Protein AF-A0A2E7VVN7-F1 (afdb_monomer_lite)

Radius of gyration: 25.95 Å; chains: 1; bounding box: 64×33×68 Å

pLDDT: mean 81.05, std 15.2, range [41.81, 95.06]

Foldseek 3Di:
DPCVVVVVVVVVVVCCVPVVPDDPDDDPQKDQDALVNVCVVVVHDSVVSCVVCVPVNVCSVVSNDIDGDDDDDDPPDPDDPPPDDPVPDPLPCPCCVPPPVNPDWDADDDPDDDPPPDPPDPPRID

Structure (mmCIF, N/CA/C/O backbone):
data_AF-A0A2E7VVN7-F1
#
_entry.id   AF-A0A2E7VVN7-F1
#
loop_
_atom_site.group_PDB
_atom_site.id
_atom_site.type_symbol
_atom_site.label_atom_id
_atom_site.label_alt_id
_atom_site.label_comp_id
_atom_site.label_asym_id
_atom_site.label_entity_id
_atom_site.label_seq_id
_atom_site.pdbx_PDB_ins_code
_atom_site.Cartn_x
_atom_site.Cartn_y
_atom_site.Cartn_z
_atom_site.occupancy
_atom_site.B_iso_or_equiv
_atom_site.auth_seq_id
_atom_site.auth_comp_id
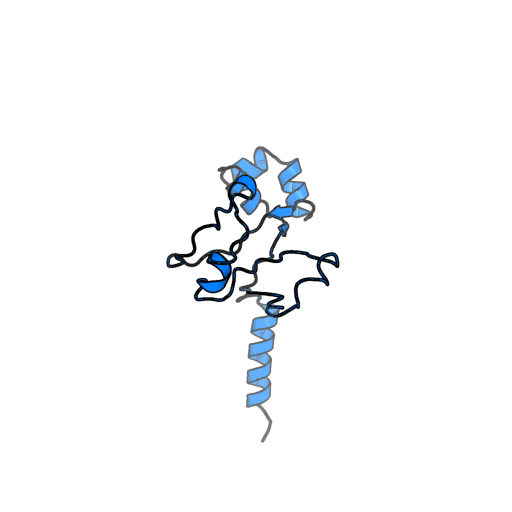_atom_site.auth_asym_id
_atom_site.auth_atom_id
_atom_site.pdbx_PDB_model_num
ATOM 1 N N . MET A 1 1 ? 42.689 -7.925 15.765 1.00 58.09 1 MET A N 1
ATOM 2 C CA . MET A 1 1 ? 41.615 -7.184 15.059 1.00 58.09 1 MET A CA 1
ATOM 3 C C . MET A 1 1 ? 40.285 -7.903 15.293 1.00 58.09 1 MET A C 1
ATOM 5 O O . MET A 1 1 ? 39.910 -8.759 14.510 1.00 58.09 1 MET A O 1
ATOM 9 N N . TYR A 1 2 ? 39.594 -7.621 16.403 1.00 72.38 2 TYR A N 1
ATOM 10 C CA . TYR A 1 2 ? 38.488 -8.450 16.927 1.00 72.38 2 TYR A CA 1
ATOM 11 C C . TYR A 1 2 ? 37.119 -8.276 16.236 1.00 72.38 2 TYR A C 1
ATOM 13 O O . TYR A 1 2 ? 36.087 -8.485 16.861 1.00 72.38 2 TYR A O 1
ATOM 21 N N . GLY A 1 3 ? 37.069 -7.846 14.970 1.00 84.25 3 GLY A N 1
ATOM 22 C CA . GLY A 1 3 ? 35.814 -7.816 14.199 1.00 84.25 3 GLY A CA 1
ATOM 23 C C . GLY A 1 3 ? 34.658 -6.997 14.806 1.00 84.25 3 GLY A C 1
ATOM 24 O O . GLY A 1 3 ? 33.520 -7.144 14.372 1.00 84.25 3 GLY A O 1
ATOM 25 N N . LEU A 1 4 ? 34.918 -6.118 15.785 1.00 89.50 4 LEU A N 1
ATOM 26 C CA . LEU A 1 4 ? 33.892 -5.365 16.527 1.00 89.50 4 LEU A CA 1
ATOM 27 C C . LEU A 1 4 ? 32.968 -4.540 15.613 1.00 89.50 4 LEU A C 1
ATOM 29 O O . LEU A 1 4 ? 31.803 -4.328 15.943 1.00 89.50 4 LEU A O 1
ATOM 33 N N . GLY A 1 5 ? 33.462 -4.094 14.453 1.00 91.38 5 GLY A N 1
ATOM 34 C CA . GLY A 1 5 ? 32.651 -3.407 13.442 1.00 91.38 5 GLY A CA 1
ATOM 35 C C . GLY A 1 5 ? 31.597 -4.308 12.789 1.00 91.38 5 GLY A C 1
ATOM 36 O O . GLY A 1 5 ? 30.474 -3.865 12.562 1.00 91.38 5 GLY A O 1
ATOM 37 N N . LEU A 1 6 ? 31.920 -5.585 12.565 1.00 93.31 6 LEU A N 1
ATOM 38 C CA . LEU A 1 6 ? 31.014 -6.559 11.953 1.00 93.31 6 LEU A CA 1
ATOM 39 C C . LEU A 1 6 ? 29.869 -6.923 12.905 1.00 93.31 6 LEU A C 1
ATOM 41 O O . LEU A 1 6 ? 28.706 -6.912 12.506 1.00 93.31 6 LEU A O 1
ATOM 45 N N . PHE A 1 7 ? 30.176 -7.123 14.190 1.00 94.19 7 PHE A N 1
ATOM 46 C CA . PHE A 1 7 ? 29.157 -7.325 15.225 1.00 94.19 7 PHE A CA 1
ATOM 47 C C . PHE A 1 7 ? 28.227 -6.118 15.382 1.00 94.19 7 PHE A C 1
ATOM 49 O O . PHE A 1 7 ? 27.014 -6.287 15.507 1.00 94.19 7 PHE A O 1
ATOM 56 N N . LYS A 1 8 ? 28.768 -4.892 15.330 1.00 93.31 8 LYS A N 1
ATOM 57 C CA . LYS A 1 8 ? 27.951 -3.669 15.359 1.00 93.31 8 LYS A CA 1
ATOM 58 C C . LYS A 1 8 ? 27.013 -3.590 14.151 1.00 93.31 8 LYS A C 1
ATOM 60 O O . LYS A 1 8 ? 25.831 -3.311 14.337 1.00 93.31 8 LYS A O 1
ATOM 65 N N . GLY A 1 9 ? 27.505 -3.896 12.948 1.00 93.31 9 GLY A N 1
ATOM 66 C CA . GLY A 1 9 ? 26.687 -3.961 11.732 1.00 93.31 9 GLY A CA 1
ATOM 67 C C . GLY A 1 9 ? 25.551 -4.982 11.840 1.00 93.31 9 GLY A C 1
AT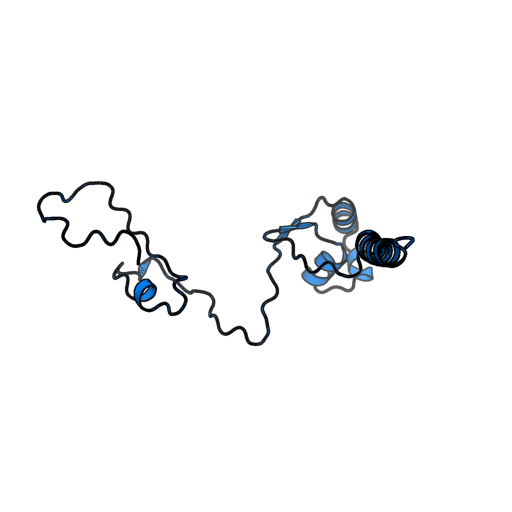OM 68 O O . GLY A 1 9 ? 24.390 -4.639 11.620 1.00 93.31 9 GLY A O 1
ATOM 69 N N . LEU A 1 10 ? 25.865 -6.207 12.276 1.00 93.50 10 LEU A N 1
ATOM 70 C CA . LEU A 1 10 ? 24.876 -7.272 12.470 1.00 93.50 10 LEU A CA 1
ATOM 71 C C . LEU A 1 10 ? 23.806 -6.890 13.503 1.00 93.50 10 LEU A C 1
ATOM 73 O O . LEU A 1 10 ? 22.621 -7.129 13.281 1.00 93.50 10 LEU A O 1
ATOM 77 N N . SER A 1 11 ? 24.207 -6.257 14.608 1.00 92.88 11 SER A N 1
ATOM 78 C CA . SER A 1 11 ? 23.292 -5.795 15.659 1.00 92.88 11 SER A CA 1
ATOM 79 C C . SER A 1 11 ? 22.254 -4.797 15.126 1.00 92.88 11 SER A C 1
ATOM 81 O O . SER A 1 11 ? 21.071 -4.889 15.455 1.00 92.88 11 SER A O 1
ATOM 83 N N . ILE A 1 12 ? 22.663 -3.883 14.240 1.00 90.50 12 ILE A N 1
ATOM 84 C CA . ILE A 1 12 ? 21.763 -2.904 13.610 1.00 90.50 12 ILE A CA 1
ATOM 85 C C . ILE A 1 12 ? 20.779 -3.600 12.663 1.00 90.50 12 ILE A C 1
ATOM 87 O O . ILE A 1 12 ? 19.588 -3.283 12.673 1.00 90.50 12 ILE A O 1
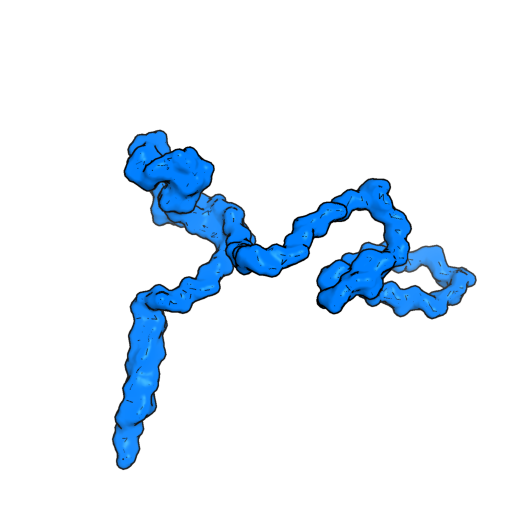ATOM 91 N N . THR A 1 13 ? 21.247 -4.582 11.891 1.00 90.75 13 THR A N 1
ATOM 92 C CA . THR A 1 13 ? 20.389 -5.400 11.023 1.00 90.75 13 THR A CA 1
ATOM 93 C C . THR A 1 13 ? 19.361 -6.181 11.837 1.00 90.75 13 THR A C 1
ATOM 95 O O . THR A 1 13 ? 18.170 -6.120 11.538 1.00 90.75 13 THR A O 1
ATOM 98 N N . LEU A 1 14 ? 19.792 -6.841 12.916 1.00 91.44 14 LEU A N 1
ATOM 99 C CA . LEU A 1 14 ? 18.913 -7.605 13.800 1.00 91.44 14 LEU A CA 1
ATOM 100 C C . LEU A 1 14 ? 17.860 -6.701 14.456 1.00 91.44 14 LEU A C 1
ATOM 102 O O . LEU A 1 14 ? 16.680 -7.042 14.503 1.00 91.44 14 LEU A O 1
ATOM 106 N N . LYS A 1 15 ? 18.263 -5.501 14.886 1.00 89.12 15 LYS A N 1
ATOM 107 C CA . LYS A 1 15 ? 17.353 -4.489 15.429 1.00 89.12 15 LYS A CA 1
ATOM 108 C C . LYS A 1 15 ? 16.298 -4.058 14.406 1.00 89.12 15 LYS A C 1
ATOM 110 O O . LYS A 1 15 ? 15.133 -3.921 14.771 1.00 89.12 15 LYS A O 1
ATOM 115 N N . ASN A 1 16 ? 16.680 -3.862 13.144 1.00 86.88 16 ASN A N 1
ATOM 116 C CA . ASN A 1 16 ? 15.739 -3.505 12.079 1.00 86.88 16 ASN A CA 1
ATOM 117 C C . ASN A 1 16 ? 14.786 -4.658 11.729 1.00 86.88 16 ASN A C 1
ATOM 119 O O . ASN A 1 16 ? 13.617 -4.397 11.454 1.00 86.88 16 ASN A O 1
ATOM 123 N N . MET A 1 17 ? 15.265 -5.905 11.781 1.00 86.88 17 MET A N 1
ATOM 124 C CA . MET A 1 17 ? 14.461 -7.105 11.533 1.00 86.88 17 MET A CA 1
ATOM 125 C C . MET A 1 17 ? 13.422 -7.338 12.639 1.00 86.88 17 MET A C 1
ATOM 127 O O . MET A 1 17 ? 12.261 -7.596 12.342 1.00 86.88 17 MET A O 1
ATOM 131 N N . ILE A 1 18 ? 13.818 -7.205 13.911 1.00 87.69 18 ILE A N 1
ATOM 132 C CA . ILE A 1 18 ? 12.941 -7.478 15.061 1.00 87.69 18 ILE A CA 1
ATOM 133 C C . ILE A 1 18 ? 11.952 -6.335 15.313 1.00 87.69 18 ILE A C 1
ATOM 135 O O . ILE A 1 18 ? 10.794 -6.584 15.626 1.00 87.69 18 ILE A O 1
ATOM 139 N N . LEU A 1 19 ? 12.379 -5.073 15.197 1.00 78.88 19 LEU A N 1
ATOM 140 C CA . LEU A 1 19 ? 11.536 -3.938 15.594 1.00 78.88 19 LEU A CA 1
ATOM 141 C C . LEU A 1 19 ? 10.522 -3.495 14.532 1.00 78.88 19 LEU A C 1
ATOM 143 O O . LEU A 1 19 ? 9.879 -2.473 14.755 1.00 78.88 19 LEU A O 1
ATOM 147 N N . VAL A 1 20 ? 10.399 -4.204 13.396 1.00 66.12 20 VAL A N 1
ATOM 148 C CA . VAL A 1 20 ? 9.414 -3.968 12.307 1.00 66.12 20 VAL A CA 1
ATOM 149 C C . VAL A 1 20 ? 9.219 -2.468 11.998 1.00 66.12 20 VAL A C 1
ATOM 151 O O . VAL A 1 20 ? 8.141 -2.001 11.654 1.00 66.12 20 VAL A O 1
ATOM 154 N N . LYS A 1 21 ? 10.267 -1.647 12.157 1.00 62.03 21 LYS A N 1
ATOM 155 C CA . LYS A 1 21 ? 10.119 -0.180 12.145 1.00 62.03 21 LYS A CA 1
ATOM 156 C C . LYS A 1 21 ? 10.019 0.397 10.733 1.00 62.03 21 LYS A C 1
ATOM 158 O O . LYS A 1 21 ? 9.815 1.598 10.591 1.00 62.03 21 LYS A O 1
ATOM 163 N N . ARG A 1 22 ? 10.213 -0.423 9.694 1.00 61.12 22 ARG A N 1
ATOM 164 C CA . ARG A 1 22 ? 10.246 0.007 8.288 1.00 61.12 22 ARG A CA 1
ATOM 165 C C . ARG A 1 22 ? 9.700 -1.053 7.330 1.00 61.12 22 ARG A C 1
ATOM 167 O O . ARG A 1 22 ? 10.410 -1.506 6.437 1.00 61.12 22 ARG A O 1
ATOM 174 N N . THR A 1 23 ? 8.450 -1.464 7.489 1.00 67.25 23 THR A N 1
ATOM 175 C CA . THR A 1 23 ? 7.768 -2.203 6.418 1.00 67.25 23 THR A CA 1
ATOM 176 C C . THR A 1 23 ? 7.129 -1.201 5.460 1.00 67.25 23 THR A C 1
ATOM 178 O O . THR A 1 23 ? 6.154 -0.551 5.820 1.00 67.25 23 THR A O 1
ATOM 181 N N . ASN A 1 24 ? 7.683 -1.064 4.251 1.00 74.75 24 ASN A N 1
ATOM 182 C CA . ASN A 1 24 ? 7.096 -0.274 3.153 1.00 74.75 24 ASN A CA 1
ATOM 183 C C . ASN A 1 24 ? 6.324 -1.162 2.155 1.00 74.75 24 ASN A C 1
ATOM 185 O O . ASN A 1 24 ? 6.186 -0.846 0.978 1.00 74.75 24 ASN A O 1
ATOM 189 N N . THR A 1 25 ? 5.915 -2.349 2.593 1.00 86.69 25 THR A N 1
ATOM 190 C CA . THR A 1 25 ? 5.254 -3.337 1.744 1.00 86.69 25 THR A CA 1
ATOM 191 C C . THR A 1 25 ? 3.748 -3.135 1.797 1.00 86.69 25 THR A C 1
ATOM 193 O O . THR A 1 25 ? 3.150 -3.248 2.868 1.00 86.69 25 THR A O 1
ATOM 196 N N . VAL A 1 26 ? 3.135 -2.897 0.641 1.00 88.44 26 VAL A N 1
ATOM 197 C CA . VAL A 1 26 ? 1.679 -2.930 0.463 1.00 88.44 26 VAL A CA 1
ATOM 198 C C . VAL A 1 26 ? 1.300 -4.317 -0.054 1.00 88.44 26 VAL A C 1
ATOM 200 O O . VAL A 1 26 ? 1.891 -4.798 -1.017 1.00 88.44 26 VAL A O 1
ATOM 203 N N . GLN A 1 27 ? 0.335 -4.978 0.589 1.00 90.25 27 GLN A N 1
ATOM 204 C CA . GLN A 1 27 ? -0.209 -6.249 0.099 1.00 90.25 27 GLN A CA 1
ATOM 205 C C . GLN A 1 27 ? -1.189 -5.956 -1.043 1.00 90.25 27 GLN A C 1
ATOM 207 O O . GLN A 1 27 ? -2.253 -5.400 -0.794 1.00 90.25 27 GLN A O 1
ATOM 212 N N . TYR A 1 28 ? -0.816 -6.288 -2.280 1.00 91.00 28 TYR A N 1
ATOM 213 C CA . TYR A 1 28 ? -1.660 -6.179 -3.475 1.00 91.00 28 TYR A CA 1
ATOM 214 C C . TYR A 1 28 ? -1.910 -7.589 -4.037 1.00 91.00 28 TYR A C 1
ATOM 216 O O . TYR A 1 28 ? -0.968 -8.385 -4.051 1.00 91.00 28 TYR A O 1
ATOM 224 N N . PRO A 1 29 ? -3.123 -7.929 -4.514 1.00 91.31 29 PRO A N 1
ATOM 225 C CA . PRO A 1 29 ? -4.301 -7.066 -4.684 1.00 91.31 29 PRO A CA 1
ATOM 226 C C . PRO A 1 29 ? -5.210 -6.961 -3.453 1.00 91.31 29 PRO A C 1
ATOM 228 O O . PRO A 1 29 ? -5.974 -6.006 -3.349 1.00 91.31 29 PRO A O 1
ATOM 231 N N . ASP A 1 30 ? -5.121 -7.906 -2.517 1.00 94.06 30 ASP A N 1
ATOM 232 C CA . ASP A 1 30 ? -5.971 -7.961 -1.330 1.00 94.06 30 ASP A CA 1
ATOM 233 C C . ASP A 1 30 ? -5.126 -7.974 -0.057 1.00 94.06 30 ASP A C 1
ATOM 235 O O . ASP A 1 30 ? -4.097 -8.650 0.018 1.00 94.06 30 ASP A O 1
ATOM 239 N N . LYS A 1 31 ? -5.600 -7.275 0.979 1.00 92.81 31 LYS A N 1
ATOM 240 C CA . LYS A 1 31 ? -5.025 -7.337 2.327 1.00 92.81 31 LYS A CA 1
ATOM 241 C C . LYS A 1 31 ? -6.036 -7.879 3.324 1.00 92.81 31 LYS A C 1
ATOM 243 O O . LYS A 1 31 ? -7.244 -7.665 3.189 1.00 92.81 31 LYS A O 1
ATOM 248 N N . LYS A 1 32 ? -5.551 -8.550 4.370 1.00 94.19 32 LYS A N 1
ATOM 249 C CA . LYS A 1 32 ? -6.399 -8.910 5.515 1.00 94.19 32 LYS A CA 1
ATOM 250 C C . LYS A 1 32 ? -6.838 -7.633 6.222 1.00 94.19 32 LYS A C 1
ATOM 252 O O . LYS A 1 32 ? -6.005 -6.821 6.617 1.00 94.19 32 LYS A O 1
ATOM 257 N N . ALA A 1 33 ? -8.147 -7.435 6.320 1.00 93.38 33 ALA A N 1
ATOM 258 C CA . ALA A 1 33 ? -8.708 -6.195 6.825 1.00 93.38 33 ALA A CA 1
ATOM 259 C C . ALA A 1 33 ? -8.508 -6.111 8.334 1.00 93.38 33 ALA A C 1
ATOM 261 O O . ALA A 1 33 ? -8.928 -7.017 9.059 1.00 93.38 33 ALA A O 1
ATOM 262 N N . SER A 1 34 ? -7.926 -5.013 8.808 1.00 92.06 34 SER A N 1
ATOM 263 C CA . SER A 1 34 ? -7.984 -4.664 10.224 1.00 92.06 34 SER A CA 1
ATOM 264 C C . SER A 1 34 ? -9.332 -4.022 10.562 1.00 92.06 34 SER A C 1
ATOM 266 O O . SER A 1 34 ? -10.036 -3.497 9.695 1.00 92.06 34 SER A O 1
ATOM 268 N N . VAL A 1 35 ? -9.679 -3.997 11.848 1.00 93.12 35 VAL A N 1
ATOM 269 C CA . VAL A 1 35 ? -10.898 -3.320 12.313 1.00 93.12 35 VAL A CA 1
ATOM 270 C C . VAL A 1 35 ? -10.858 -1.823 11.984 1.00 93.12 35 VAL A C 1
ATOM 272 O O . VAL A 1 35 ? -11.892 -1.231 11.686 1.00 93.12 35 VAL A O 1
ATOM 275 N N . PHE A 1 36 ? -9.665 -1.220 11.954 1.00 93.75 36 PHE A N 1
ATOM 276 C CA . PHE A 1 36 ? -9.471 0.161 11.508 1.00 93.75 36 PHE A CA 1
ATOM 277 C C . PHE A 1 36 ? -9.794 0.347 10.024 1.00 93.75 36 PHE A C 1
ATOM 279 O O . PHE A 1 36 ? -10.457 1.320 9.670 1.00 93.75 36 PHE A O 1
ATOM 286 N N . ASP A 1 37 ? -9.368 -0.582 9.165 1.00 92.69 37 ASP A N 1
ATOM 287 C CA . ASP A 1 37 ? -9.675 -0.518 7.734 1.00 92.69 37 ASP A CA 1
ATOM 288 C C . ASP A 1 37 ? -11.184 -0.622 7.484 1.00 92.69 37 ASP A C 1
ATOM 290 O O . ASP A 1 37 ? -11.742 0.150 6.705 1.00 92.69 37 ASP A O 1
ATOM 294 N N . LEU A 1 38 ? -11.860 -1.527 8.199 1.00 93.31 38 LEU A N 1
ATOM 295 C CA . LEU A 1 38 ? -13.312 -1.679 8.116 1.00 93.31 38 LEU A CA 1
ATOM 296 C C . LEU A 1 38 ? -14.059 -0.446 8.645 1.00 93.31 38 LEU A C 1
ATOM 298 O O . LEU A 1 38 ? -15.030 0.007 8.035 1.00 93.31 38 LEU A O 1
ATOM 302 N N . ALA A 1 39 ? -13.585 0.140 9.746 1.00 94.69 39 ALA A N 1
ATOM 303 C CA . ALA A 1 39 ? -14.139 1.379 10.281 1.00 94.69 39 ALA A CA 1
ATOM 304 C C . ALA A 1 39 ? -14.012 2.526 9.263 1.00 94.69 39 ALA A C 1
ATOM 306 O O . ALA A 1 39 ? -15.009 3.195 8.980 1.00 94.69 39 ALA A O 1
ATOM 307 N N . LYS A 1 40 ? -12.833 2.675 8.637 1.00 93.31 40 LYS A N 1
ATOM 308 C CA . LYS A 1 40 ? -12.571 3.658 7.574 1.00 93.31 40 LYS A CA 1
ATOM 309 C C . LYS A 1 40 ? -13.492 3.453 6.370 1.00 93.31 40 LYS A C 1
ATOM 311 O O . LYS A 1 40 ? -14.058 4.423 5.880 1.00 93.31 40 LYS A O 1
ATOM 316 N N . GLN A 1 41 ? -13.702 2.209 5.937 1.00 92.00 41 GLN A N 1
ATOM 317 C CA . GLN A 1 41 ? -14.615 1.886 4.835 1.00 92.00 41 GLN A CA 1
ATOM 318 C C . GLN A 1 41 ? -16.075 2.255 5.151 1.00 92.00 41 GLN A C 1
ATOM 320 O O . GLN A 1 41 ? -16.813 2.684 4.270 1.00 92.00 41 GLN A O 1
ATOM 325 N N . SER A 1 42 ? -16.489 2.119 6.413 1.00 90.12 42 SER A N 1
ATOM 326 C CA . SER A 1 42 ? -17.841 2.466 6.874 1.00 90.12 42 SER A CA 1
ATOM 327 C C . SER A 1 42 ? -18.026 3.933 7.296 1.00 90.12 42 SER A C 1
ATOM 329 O O . SER A 1 42 ? -19.106 4.283 7.768 1.00 90.12 42 SER A O 1
ATOM 331 N N . ASN A 1 43 ? -16.994 4.780 7.162 1.00 92.25 43 ASN A N 1
ATOM 332 C CA . ASN A 1 43 ? -16.970 6.171 7.641 1.00 92.25 43 ASN A CA 1
ATOM 333 C C . ASN A 1 43 ? -17.390 6.331 9.118 1.00 92.25 43 ASN A C 1
ATOM 335 O O . ASN A 1 43 ? -18.062 7.293 9.490 1.00 92.25 43 ASN A O 1
ATOM 339 N N . LYS A 1 44 ? -17.003 5.383 9.980 1.00 92.88 44 LYS A N 1
ATOM 340 C CA . LYS A 1 44 ? -17.242 5.439 11.431 1.00 92.88 44 LYS A CA 1
ATOM 341 C C . LYS A 1 44 ? -15.924 5.506 12.191 1.00 92.88 44 LYS A C 1
ATOM 343 O O . LYS A 1 44 ? -14.894 5.011 11.739 1.00 92.88 44 LYS A O 1
ATOM 348 N N . ASN A 1 45 ? -15.976 6.067 13.395 1.00 92.94 45 ASN A N 1
ATOM 349 C CA . ASN A 1 45 ? -14.863 5.985 14.336 1.00 92.94 45 ASN A CA 1
ATOM 350 C C . ASN A 1 45 ? -14.619 4.525 14.742 1.00 92.94 45 ASN A C 1
ATOM 352 O O . ASN A 1 45 ? -15.552 3.728 14.819 1.00 92.94 45 ASN A O 1
ATOM 356 N N . PHE A 1 46 ? -13.372 4.184 15.070 1.00 92.25 46 PHE A N 1
ATOM 357 C CA . PHE A 1 46 ? -12.987 2.822 15.461 1.00 92.25 46 PHE A CA 1
ATOM 358 C C . PHE A 1 46 ? -13.870 2.249 16.584 1.00 92.25 46 PHE A C 1
ATOM 360 O O . PHE A 1 46 ? -14.398 1.144 16.466 1.00 92.25 46 PHE A O 1
ATOM 367 N N . ILE A 1 47 ? -14.081 3.031 17.648 1.00 93.81 47 ILE A N 1
ATOM 368 C CA . ILE A 1 47 ? -14.853 2.601 18.822 1.00 93.81 47 ILE A CA 1
ATOM 369 C C . ILE A 1 47 ? -16.330 2.393 18.458 1.00 93.81 47 ILE A C 1
ATOM 371 O O . ILE A 1 47 ? -16.915 1.371 18.811 1.00 93.81 47 ILE A O 1
ATOM 375 N N . SER A 1 48 ? -16.938 3.321 17.708 1.00 92.12 48 SER A N 1
ATOM 376 C CA . SER A 1 48 ? -18.345 3.189 17.310 1.00 92.12 48 SER A CA 1
ATOM 377 C C . SER A 1 48 ? -18.557 2.057 16.300 1.00 92.12 48 SER A C 1
ATOM 379 O O . SER A 1 48 ? -19.593 1.391 16.326 1.00 92.12 48 SER A O 1
ATOM 381 N N . TYR A 1 49 ? -17.572 1.779 15.443 1.00 95.06 49 TYR A N 1
ATOM 382 C CA . TYR A 1 49 ? -17.609 0.641 14.529 1.00 95.06 49 TYR A CA 1
ATOM 383 C C . TYR A 1 49 ? -17.591 -0.699 15.277 1.00 95.06 49 TYR A C 1
ATOM 385 O O . TYR A 1 49 ? -18.440 -1.550 15.015 1.00 95.06 49 TYR A O 1
ATOM 393 N N . MET A 1 50 ? -16.690 -0.853 16.254 1.00 93.88 50 MET A N 1
ATOM 394 C CA . MET A 1 50 ? -16.596 -2.054 17.096 1.00 93.88 50 MET A CA 1
ATOM 395 C C . MET A 1 50 ? -17.914 -2.376 17.806 1.00 93.88 50 MET A C 1
ATOM 397 O O . MET A 1 50 ? -18.354 -3.524 17.794 1.00 93.88 50 MET A O 1
ATOM 401 N N . ILE A 1 51 ? -18.567 -1.360 18.377 1.00 94.75 51 ILE A N 1
ATOM 402 C CA . ILE A 1 51 ? -19.833 -1.529 19.103 1.00 94.75 51 ILE A CA 1
ATOM 403 C C . ILE A 1 51 ? -20.989 -1.850 18.143 1.00 94.75 51 ILE A C 1
ATOM 405 O O . ILE A 1 51 ? -21.833 -2.684 18.458 1.00 94.75 51 ILE A O 1
ATOM 409 N N . THR A 1 52 ? -21.035 -1.216 16.965 1.00 93.81 52 THR A N 1
ATOM 410 C CA . THR A 1 52 ? -22.140 -1.427 16.010 1.00 93.81 52 THR A CA 1
ATOM 411 C C . THR A 1 52 ? -22.048 -2.752 15.256 1.00 93.81 52 THR A C 1
ATOM 413 O O . THR A 1 52 ? -23.081 -3.333 14.941 1.00 93.81 52 THR A O 1
ATOM 416 N N . ASN A 1 53 ? -20.837 -3.247 14.985 1.00 91.75 53 ASN A N 1
ATOM 417 C CA . ASN A 1 53 ? -20.599 -4.475 14.226 1.00 91.75 53 ASN A CA 1
ATOM 418 C C . ASN A 1 53 ? -19.626 -5.417 14.965 1.00 91.75 53 ASN A C 1
ATOM 420 O O . ASN A 1 53 ? -18.482 -5.600 14.520 1.00 91.75 53 ASN A O 1
ATOM 424 N N . PRO A 1 54 ? -20.062 -6.067 16.061 1.00 93.12 54 PRO A N 1
ATOM 425 C CA . PRO A 1 54 ? -19.182 -6.906 16.874 1.00 93.12 54 PRO A CA 1
ATOM 426 C C . PRO A 1 54 ? -18.697 -8.150 16.115 1.00 93.12 54 PRO A C 1
ATOM 428 O O . PRO A 1 54 ? -17.513 -8.479 16.150 1.00 93.12 54 PRO A O 1
ATOM 431 N N . LEU A 1 55 ? -19.578 -8.801 15.346 1.00 94.19 55 LEU A N 1
ATOM 432 C CA . LEU A 1 55 ? -19.241 -10.017 14.595 1.00 94.19 55 LEU A CA 1
ATOM 433 C C . LEU A 1 55 ? -18.197 -9.765 13.500 1.00 94.19 55 LEU A C 1
ATOM 435 O O . LEU A 1 55 ? -17.272 -10.556 13.333 1.00 94.19 55 LEU A O 1
ATOM 439 N N . ASN A 1 56 ? -18.321 -8.660 12.761 1.00 92.62 56 ASN A N 1
ATOM 440 C CA . ASN A 1 56 ? -17.368 -8.328 11.698 1.00 92.62 56 ASN A CA 1
ATOM 441 C C . ASN A 1 56 ? -16.026 -7.875 12.273 1.00 92.62 56 ASN A C 1
ATOM 443 O O . ASN A 1 56 ? -14.983 -8.246 11.740 1.00 92.62 56 ASN A O 1
ATOM 447 N N . SER A 1 57 ? -16.046 -7.139 13.387 1.00 93.25 57 SER A N 1
ATOM 448 C CA . SER A 1 57 ? -14.830 -6.773 14.118 1.00 93.25 57 SER A CA 1
ATOM 449 C C . SER A 1 57 ? -14.081 -8.020 14.592 1.00 93.25 57 SER A C 1
ATOM 451 O O . SER A 1 57 ? -12.880 -8.144 14.367 1.00 93.25 57 SER A O 1
ATOM 453 N N . PHE A 1 58 ? -14.800 -9.003 15.142 1.00 95.00 58 PHE A N 1
ATOM 454 C CA . PHE A 1 58 ? -14.212 -10.276 15.557 1.00 95.00 58 PHE A CA 1
ATOM 455 C C . PHE A 1 58 ? -13.638 -11.078 14.379 1.00 95.00 58 PHE A C 1
ATOM 457 O O . PHE A 1 58 ? -12.483 -11.500 14.418 1.00 95.00 58 PHE A O 1
ATOM 464 N N . LYS A 1 59 ? -14.395 -11.225 13.283 1.00 94.94 59 LYS A N 1
ATOM 465 C CA . LYS A 1 59 ? -13.916 -11.889 12.055 1.00 94.94 59 LYS A CA 1
ATOM 466 C C . LYS A 1 59 ? -12.664 -11.219 11.472 1.00 94.94 59 LYS A C 1
ATOM 468 O O . LYS A 1 59 ? -11.794 -11.906 10.941 1.00 94.94 59 LYS A O 1
ATOM 473 N N . SER A 1 60 ? -12.565 -9.894 11.575 1.00 93.94 60 SER A N 1
ATOM 474 C CA . SER A 1 60 ? -11.393 -9.119 11.152 1.00 93.94 60 SER A CA 1
ATOM 475 C C . SER A 1 60 ? -10.177 -9.380 12.040 1.00 93.94 60 SER A C 1
ATOM 477 O O . SER A 1 60 ? -9.100 -9.639 11.509 1.00 93.94 60 SER A O 1
ATOM 479 N N . PHE A 1 61 ? -10.343 -9.422 13.366 1.00 93.12 61 PHE A N 1
ATOM 480 C CA . PHE A 1 61 ? -9.261 -9.815 14.279 1.00 93.12 61 PHE A CA 1
ATOM 481 C C . PHE A 1 61 ? -8.738 -11.226 14.002 1.00 93.12 61 PHE A C 1
ATOM 483 O O . PHE A 1 61 ? -7.535 -11.457 14.080 1.00 93.12 61 PHE A O 1
ATOM 490 N N . MET A 1 62 ? -9.621 -12.153 13.622 1.00 94.06 62 MET A N 1
ATOM 491 C CA . MET A 1 62 ? -9.233 -13.506 13.211 1.00 94.06 62 MET A CA 1
ATOM 492 C C . MET A 1 62 ? -8.624 -13.582 11.796 1.00 94.06 62 MET A C 1
ATOM 494 O O . MET A 1 62 ? -8.277 -14.670 11.346 1.00 94.06 62 MET A O 1
ATOM 498 N N . GLY A 1 63 ? -8.506 -12.470 11.059 1.00 91.25 63 GLY A N 1
ATOM 499 C CA . GLY A 1 63 ? -7.916 -12.448 9.712 1.00 91.25 63 GLY A CA 1
ATOM 500 C C . GLY A 1 63 ? -8.763 -13.130 8.627 1.00 91.25 63 GLY A C 1
ATOM 501 O O . GLY A 1 63 ? -8.250 -13.496 7.564 1.00 91.25 63 GLY A O 1
ATOM 502 N N . LEU A 1 64 ? -10.064 -13.309 8.874 1.00 93.81 64 LEU A N 1
ATOM 503 C CA . LEU A 1 64 ? -10.980 -14.006 7.961 1.00 93.81 64 LEU A CA 1
ATOM 504 C C . LEU A 1 64 ? -11.536 -13.096 6.860 1.00 93.81 64 LEU A C 1
ATOM 506 O O . LEU A 1 64 ? -12.042 -13.586 5.856 1.00 93.81 64 LEU A O 1
ATOM 510 N N . ILE A 1 65 ? -11.431 -11.779 7.034 1.00 94.69 65 ILE A N 1
ATOM 511 C CA . ILE A 1 65 ? -11.923 -10.783 6.080 1.00 94.69 65 ILE A CA 1
ATOM 512 C C . ILE A 1 65 ? -10.747 -10.250 5.261 1.00 94.69 65 ILE A C 1
ATOM 514 O O . ILE A 1 65 ? -9.732 -9.826 5.818 1.00 94.69 65 ILE A O 1
ATOM 518 N N . SER A 1 66 ? -10.891 -10.251 3.939 1.00 94.00 66 SER A N 1
ATOM 519 C CA . SER A 1 66 ? -9.984 -9.581 3.006 1.00 94.00 66 SER A CA 1
ATOM 520 C C . SER A 1 66 ? -10.675 -8.389 2.358 1.00 94.00 66 SER A C 1
ATOM 522 O O . SER A 1 66 ? -11.867 -8.435 2.060 1.00 94.00 66 SER A O 1
ATOM 524 N N . ILE A 1 67 ? -9.915 -7.321 2.146 1.00 94.12 67 ILE A N 1
ATOM 525 C CA . ILE A 1 67 ? -10.346 -6.130 1.415 1.00 94.12 67 ILE A CA 1
ATOM 526 C C . ILE A 1 67 ? -9.392 -5.877 0.254 1.00 94.12 67 ILE A C 1
ATOM 528 O O . ILE A 1 67 ? -8.184 -6.093 0.383 1.00 94.12 67 ILE A O 1
ATOM 532 N N . LYS A 1 68 ? -9.942 -5.373 -0.853 1.00 92.06 68 LYS A N 1
ATOM 533 C CA . LYS A 1 68 ? -9.159 -4.950 -2.013 1.00 92.06 68 LYS A CA 1
ATOM 534 C C . LYS A 1 68 ? -8.276 -3.774 -1.615 1.00 92.06 68 LYS A C 1
ATOM 536 O O . LYS A 1 68 ? -8.772 -2.734 -1.183 1.00 92.06 68 LYS A O 1
ATOM 541 N N . GLN A 1 69 ? -6.972 -3.944 -1.752 1.00 90.88 69 GLN A N 1
ATOM 542 C CA . GLN A 1 69 ? -5.969 -2.942 -1.442 1.00 90.88 69 GLN A CA 1
ATOM 543 C C . GLN A 1 69 ? -5.368 -2.428 -2.745 1.00 90.88 69 GLN A C 1
ATOM 545 O O . GLN A 1 69 ? -4.871 -3.188 -3.571 1.00 90.88 69 GLN A O 1
ATOM 550 N N . GLN A 1 70 ? -5.392 -1.112 -2.919 1.00 86.44 70 GLN A N 1
ATOM 551 C CA . GLN A 1 70 ? -4.689 -0.457 -4.015 1.00 86.44 70 GLN A CA 1
ATOM 552 C C . GLN A 1 70 ? -3.323 0.035 -3.537 1.00 86.44 70 GLN A C 1
ATOM 5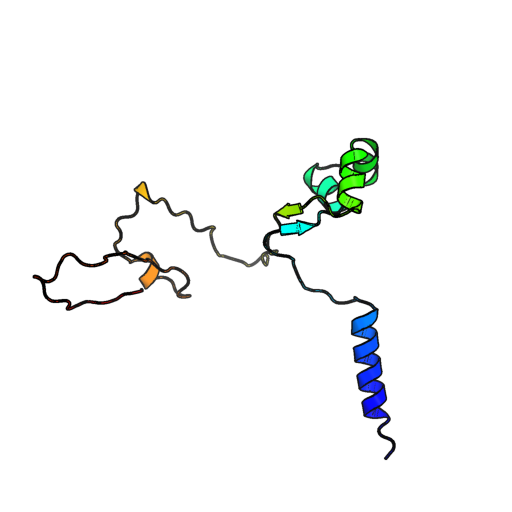54 O O . GLN A 1 70 ? -3.103 0.252 -2.341 1.00 86.44 70 GLN A O 1
ATOM 559 N N . VAL A 1 71 ? -2.390 0.174 -4.474 1.00 86.31 71 VAL A N 1
ATOM 560 C CA . VAL A 1 71 ? -1.104 0.817 -4.203 1.00 86.31 71 VAL A CA 1
ATOM 561 C C . VAL A 1 71 ? -1.349 2.320 -4.127 1.00 86.31 71 VAL A C 1
ATOM 563 O O . VAL A 1 71 ? -1.952 2.886 -5.039 1.00 86.31 71 VAL A O 1
ATOM 566 N N . ASP A 1 72 ? -0.894 2.956 -3.048 1.00 85.19 72 ASP A N 1
ATOM 567 C CA . ASP A 1 72 ? -0.993 4.407 -2.912 1.00 85.19 72 ASP A CA 1
ATOM 568 C C . ASP A 1 72 ? -0.213 5.076 -4.049 1.00 85.19 72 ASP A C 1
ATOM 570 O O . ASP A 1 72 ? 0.987 4.853 -4.233 1.00 85.19 72 ASP A O 1
ATOM 574 N N . GLN A 1 73 ? -0.907 5.895 -4.834 1.00 85.25 73 GLN A N 1
ATOM 575 C CA . GLN A 1 73 ? -0.285 6.654 -5.909 1.00 85.25 73 GLN A CA 1
ATOM 576 C C . GLN A 1 73 ? 0.352 7.927 -5.349 1.00 85.25 73 GLN A C 1
ATOM 578 O O . GLN A 1 73 ? -0.177 8.582 -4.449 1.00 85.25 73 GLN A O 1
ATOM 583 N N . HIS A 1 74 ? 1.501 8.312 -5.903 1.00 87.62 74 HIS A N 1
ATOM 584 C CA . HIS A 1 74 ? 2.132 9.581 -5.555 1.00 87.62 74 HIS A CA 1
ATOM 585 C C . HIS A 1 74 ? 1.230 10.758 -5.997 1.00 87.62 74 HIS A C 1
ATOM 587 O O . HIS A 1 74 ? 0.690 10.705 -7.098 1.00 87.62 74 HIS A O 1
ATOM 593 N N . PRO A 1 75 ? 1.120 11.875 -5.248 1.00 87.88 75 PRO A N 1
ATOM 594 C CA . PRO A 1 75 ? 0.246 13.004 -5.618 1.00 87.88 75 PRO A CA 1
ATOM 595 C C . PRO A 1 75 ? 0.544 13.652 -6.984 1.00 87.88 75 PRO A C 1
ATOM 597 O O . PRO A 1 75 ? -0.300 14.320 -7.573 1.00 87.88 75 PRO A O 1
ATOM 600 N N . ARG A 1 76 ? 1.772 13.479 -7.492 1.00 86.50 76 ARG A N 1
ATOM 601 C CA . ARG A 1 76 ? 2.208 13.918 -8.835 1.00 86.50 76 ARG A CA 1
ATOM 602 C C . ARG A 1 76 ? 2.001 12.849 -9.918 1.00 86.50 76 ARG A C 1
ATOM 604 O O . ARG A 1 76 ? 2.468 13.030 -11.034 1.00 86.50 76 ARG A O 1
ATOM 611 N N . PHE A 1 77 ? 1.360 11.726 -9.619 1.00 83.69 77 PHE A N 1
ATOM 612 C CA . PHE A 1 77 ? 1.023 10.756 -10.652 1.00 83.69 77 PHE A CA 1
ATOM 613 C C . PHE A 1 77 ? 0.080 11.422 -11.670 1.00 83.69 77 PHE A C 1
ATOM 615 O O . PHE A 1 77 ? -0.892 12.077 -11.299 1.00 83.69 77 PHE A O 1
ATOM 622 N N . ARG A 1 78 ? 0.447 11.356 -12.953 1.00 78.06 78 ARG A N 1
ATOM 623 C CA . ARG A 1 78 ? -0.281 11.973 -14.079 1.00 78.06 78 ARG A CA 1
ATOM 624 C C . ARG A 1 78 ? -0.874 10.930 -15.030 1.00 78.06 78 ARG A C 1
ATOM 626 O O . ARG A 1 78 ? -1.342 11.302 -16.097 1.00 78.06 78 ARG A O 1
ATOM 633 N N . GLY A 1 79 ? -0.817 9.647 -14.672 1.00 77.44 79 GLY A N 1
ATOM 634 C CA . GLY A 1 79 ? -1.504 8.612 -15.435 1.00 77.44 79 GLY A CA 1
ATOM 635 C C . GLY A 1 79 ? -3.011 8.761 -15.254 1.00 77.44 79 GLY A C 1
ATOM 636 O O . GLY A 1 79 ? -3.490 8.810 -14.124 1.00 77.44 79 GLY A O 1
ATOM 637 N N . GLU A 1 80 ? -3.736 8.864 -16.361 1.00 67.88 80 GLU A N 1
ATOM 638 C CA . GLU A 1 80 ? -5.182 8.651 -16.394 1.00 67.88 80 GLU A CA 1
ATOM 639 C C . GLU A 1 80 ? -5.467 7.157 -16.153 1.00 67.88 80 GLU A C 1
ATOM 641 O O . GLU A 1 80 ? -4.667 6.300 -16.545 1.00 67.88 80 GLU A O 1
ATOM 646 N N . GLU A 1 81 ? -6.587 6.822 -15.508 1.00 67.12 81 GLU A N 1
ATOM 647 C CA . GLU A 1 81 ? -7.122 5.459 -15.571 1.00 67.12 81 GLU A CA 1
ATOM 648 C C . GLU A 1 81 ? -7.420 5.159 -17.044 1.00 67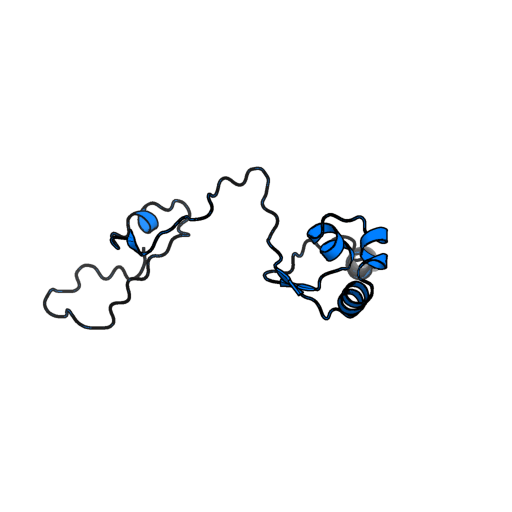.12 81 GLU A C 1
ATOM 650 O O . GLU A 1 81 ? -8.145 5.912 -17.684 1.00 67.12 81 GLU A O 1
ATOM 655 N N . PHE A 1 82 ? -6.807 4.118 -17.612 1.00 69.19 82 PHE A N 1
ATOM 656 C CA . PHE A 1 82 ? -6.955 3.794 -19.031 1.00 69.19 82 PHE A CA 1
ATOM 657 C C . PHE A 1 82 ? -8.425 3.487 -19.353 1.00 69.19 82 PHE A C 1
ATOM 659 O O . PHE A 1 82 ? -8.896 2.366 -19.166 1.00 69.19 82 PHE A O 1
ATOM 666 N N . SER A 1 83 ? -9.154 4.502 -19.820 1.00 69.19 83 SER A N 1
ATOM 667 C CA . SER A 1 83 ? -10.549 4.388 -20.231 1.00 69.19 83 SER A CA 1
ATOM 668 C C . SER A 1 83 ? -10.601 3.850 -21.657 1.00 69.19 83 SER A C 1
ATOM 670 O O . SER A 1 83 ? -10.594 4.592 -22.641 1.00 69.19 83 SER A O 1
ATOM 672 N N . TRP A 1 84 ? -10.577 2.525 -21.772 1.00 78.56 84 TRP A N 1
ATOM 673 C CA . TRP A 1 84 ? -10.681 1.821 -23.044 1.00 78.56 84 TRP A CA 1
ATOM 674 C C . TRP A 1 84 ? -12.044 1.166 -23.190 1.00 78.56 84 TRP A C 1
ATOM 676 O O . TRP A 1 84 ? -12.490 0.414 -22.327 1.00 78.56 84 TRP A O 1
ATOM 686 N N . TYR A 1 85 ? -12.695 1.460 -24.313 1.00 83.19 85 TYR A N 1
ATOM 687 C CA . TYR A 1 85 ? -13.977 0.884 -24.686 1.00 83.19 85 TYR A CA 1
ATOM 688 C C . TYR A 1 85 ? -13.759 -0.060 -25.861 1.00 83.19 85 TYR A C 1
ATOM 690 O O . TYR A 1 85 ? -13.472 0.390 -26.973 1.00 83.19 85 TYR A O 1
ATOM 698 N N . GLU A 1 86 ? -13.910 -1.357 -25.612 1.00 80.81 86 GLU A N 1
ATOM 699 C CA . GLU A 1 86 ? -13.706 -2.407 -26.612 1.00 80.81 86 GLU A CA 1
ATOM 700 C C . GLU A 1 86 ? -14.591 -2.194 -27.851 1.00 80.81 86 GLU A C 1
ATOM 702 O O . GLU A 1 86 ? -14.099 -2.235 -28.973 1.00 80.81 86 GLU A O 1
ATOM 707 N N . GLU A 1 87 ? -15.853 -1.802 -27.650 1.00 88.00 87 GLU A N 1
ATOM 708 C CA . GLU A 1 87 ? -16.827 -1.535 -28.721 1.00 88.00 87 GLU A CA 1
ATOM 709 C C . GLU A 1 87 ? -16.418 -0.408 -29.689 1.00 88.00 87 GLU A C 1
ATOM 711 O O . GLU A 1 87 ? -16.923 -0.337 -30.807 1.00 88.00 87 GLU A O 1
ATOM 716 N N . ARG A 1 88 ? -15.520 0.497 -29.274 1.00 87.06 88 ARG A N 1
ATOM 717 C CA . ARG A 1 88 ? -15.029 1.610 -30.110 1.00 87.06 88 ARG A CA 1
ATOM 718 C C . ARG A 1 88 ? -13.639 1.352 -30.690 1.00 87.06 88 ARG A C 1
ATOM 720 O O . ARG A 1 88 ? -13.144 2.166 -31.470 1.00 87.06 88 ARG A O 1
ATOM 727 N N . CYS A 1 89 ? -12.974 0.276 -30.277 1.00 83.44 89 CYS A N 1
ATOM 728 C CA . CYS A 1 89 ? -11.610 -0.024 -30.680 1.00 83.44 89 CYS A CA 1
ATOM 729 C C . CYS A 1 89 ? -11.581 -0.543 -32.123 1.00 83.44 89 CYS A C 1
ATOM 731 O O . CYS A 1 89 ? -12.193 -1.556 -32.437 1.00 83.44 89 CYS A O 1
ATOM 733 N N . THR A 1 90 ? -10.826 0.117 -33.002 1.00 84.31 90 THR A N 1
ATOM 734 C CA . THR A 1 90 ? -10.663 -0.311 -34.404 1.00 84.31 90 THR A CA 1
ATOM 735 C C . THR A 1 90 ? -9.473 -1.248 -34.625 1.00 84.31 90 THR A C 1
ATOM 737 O O . THR A 1 90 ? -9.228 -1.661 -35.753 1.00 84.31 90 THR A O 1
ATOM 740 N N . GLY A 1 91 ? -8.695 -1.560 -33.581 1.00 79.25 91 GLY A N 1
ATOM 741 C CA . GLY A 1 91 ? -7.530 -2.450 -33.679 1.00 79.25 91 GLY A CA 1
ATOM 742 C C . GLY A 1 91 ? -6.317 -1.866 -34.418 1.00 79.25 91 GLY A C 1
ATOM 743 O O . GLY A 1 91 ? -5.395 -2.599 -34.747 1.00 79.25 91 GLY A O 1
ATOM 744 N N . CYS A 1 92 ? -6.266 -0.552 -34.661 1.00 81.12 92 CYS A N 1
ATOM 745 C CA . CYS A 1 92 ?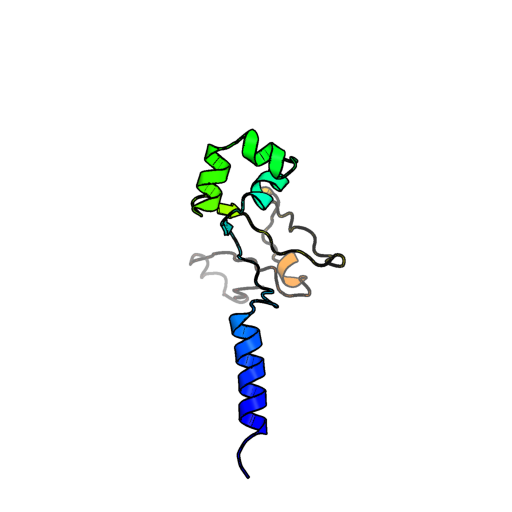 -5.220 0.094 -35.470 1.00 81.12 92 CYS A CA 1
ATOM 746 C C . CYS A 1 92 ? -3.819 0.197 -34.822 1.00 81.12 92 CYS A C 1
ATOM 748 O O . CYS A 1 92 ? -2.917 0.773 -35.425 1.00 81.12 92 CYS A O 1
ATOM 750 N N . ALA A 1 93 ? -3.632 -0.296 -33.593 1.00 81.00 93 ALA A N 1
ATOM 751 C CA . ALA A 1 93 ? -2.365 -0.297 -32.842 1.00 81.00 93 ALA A CA 1
ATOM 752 C C . ALA A 1 93 ? -1.697 1.071 -32.568 1.00 81.00 93 ALA A C 1
ATOM 754 O O . ALA A 1 93 ? -0.588 1.133 -32.036 1.00 81.00 93 ALA A O 1
ATOM 755 N N . SER A 1 94 ? -2.370 2.188 -32.860 1.00 82.50 94 SER A N 1
ATOM 756 C CA . SER A 1 94 ? -1.801 3.530 -32.678 1.00 82.50 94 SER A CA 1
ATOM 757 C C . SER A 1 94 ? -1.487 3.841 -31.212 1.00 82.50 94 SER A C 1
ATOM 759 O O . SER A 1 94 ? -0.419 4.367 -30.912 1.00 82.50 94 SER A O 1
ATOM 761 N N . CYS A 1 95 ? -2.364 3.468 -30.278 1.00 82.62 95 CYS A N 1
ATOM 762 C CA . CYS A 1 95 ? -2.153 3.715 -28.851 1.00 82.62 95 CYS A CA 1
ATOM 763 C C . CYS A 1 95 ? -0.954 2.947 -28.272 1.00 82.62 95 CYS A C 1
ATOM 765 O O . CYS A 1 95 ? -0.243 3.506 -27.440 1.00 82.62 95 CYS A O 1
ATOM 767 N N . ALA A 1 96 ? -0.694 1.722 -28.743 1.00 84.56 96 ALA A N 1
ATOM 768 C CA . ALA A 1 96 ? 0.501 0.961 -28.380 1.00 84.56 96 ALA A CA 1
ATOM 769 C C . ALA A 1 96 ? 1.766 1.655 -28.916 1.00 84.56 96 ALA A C 1
ATOM 771 O O . ALA A 1 96 ? 2.654 2.010 -28.145 1.00 84.56 96 ALA A O 1
ATOM 772 N N . LYS A 1 97 ? 1.777 2.010 -30.211 1.00 81.38 97 LYS A N 1
ATOM 773 C CA . LYS A 1 97 ? 2.903 2.699 -30.867 1.00 81.38 97 LYS A CA 1
ATOM 774 C C . LYS A 1 97 ? 3.259 4.050 -30.237 1.00 81.38 97 LYS A C 1
ATOM 776 O O . LYS A 1 97 ? 4.434 4.401 -30.160 1.00 81.38 97 LYS A O 1
ATOM 781 N N . TYR A 1 98 ? 2.261 4.838 -29.839 1.00 83.50 98 TYR A N 1
ATOM 782 C CA . TYR A 1 98 ? 2.475 6.169 -29.263 1.00 83.50 98 TYR A CA 1
ATOM 783 C C . TYR A 1 98 ? 2.674 6.151 -27.744 1.00 83.50 98 TYR A C 1
ATOM 785 O O . TYR A 1 98 ? 2.876 7.215 -27.159 1.00 83.50 98 TYR A O 1
ATOM 793 N N . CYS A 1 99 ? 2.629 4.985 -27.088 1.00 81.94 99 CYS A N 1
ATOM 794 C CA . CYS A 1 99 ? 2.841 4.899 -25.651 1.00 81.94 99 CYS A CA 1
ATOM 795 C C . CYS A 1 99 ? 4.308 5.234 -25.319 1.00 81.94 99 CYS A C 1
ATOM 797 O O . CYS A 1 99 ? 5.195 4.431 -25.604 1.00 81.94 99 CYS A O 1
ATOM 799 N N . PRO A 1 100 ? 4.600 6.369 -24.655 1.00 83.12 100 PRO A N 1
ATOM 800 C CA . PRO A 1 100 ? 5.982 6.788 -24.407 1.00 83.12 100 PRO A CA 1
ATOM 801 C C . PRO A 1 100 ? 6.725 5.849 -23.447 1.00 83.12 100 PRO A C 1
ATOM 803 O O . PRO A 1 100 ? 7.951 5.841 -23.415 1.00 83.12 100 PRO A O 1
ATOM 806 N N . LEU A 1 101 ? 5.980 5.082 -22.647 1.00 83.44 101 LEU A N 1
ATOM 807 C CA . LEU A 1 101 ? 6.508 4.131 -21.672 1.00 83.44 101 LEU A CA 1
ATOM 808 C C . LEU A 1 101 ? 6.443 2.676 -22.161 1.00 83.44 101 LEU A C 1
ATOM 810 O O . LEU A 1 101 ? 6.909 1.797 -21.444 1.00 83.44 101 LEU A O 1
ATOM 814 N N . GLY A 1 102 ? 5.837 2.408 -23.326 1.00 81.50 102 GLY A N 1
ATOM 815 C CA . GLY A 1 102 ? 5.647 1.042 -23.834 1.00 81.50 102 GLY A CA 1
ATOM 816 C C . GLY A 1 102 ? 4.787 0.147 -22.929 1.00 81.50 102 GLY A C 1
ATOM 817 O O . GLY A 1 102 ? 5.021 -1.053 -22.846 1.00 81.50 102 GLY A O 1
ATOM 818 N N . ILE A 1 103 ? 3.830 0.726 -22.191 1.00 83.88 103 ILE A N 1
ATOM 819 C CA . ILE A 1 103 ? 2.959 -0.011 -21.252 1.00 83.88 103 ILE A CA 1
ATOM 820 C C . ILE A 1 103 ? 1.790 -0.684 -21.984 1.00 83.88 103 ILE A C 1
ATOM 822 O O . ILE A 1 103 ? 1.340 -1.758 -21.588 1.00 83.88 103 ILE A O 1
ATOM 826 N N . ILE A 1 104 ? 1.261 -0.030 -23.020 1.00 83.44 104 ILE A N 1
ATOM 827 C CA . ILE A 1 104 ? 0.089 -0.508 -23.755 1.00 83.44 104 ILE A CA 1
ATOM 828 C C . ILE A 1 104 ? 0.550 -1.536 -24.780 1.00 83.44 104 ILE A C 1
ATOM 830 O O . ILE A 1 104 ? 1.310 -1.194 -25.676 1.00 83.44 104 ILE A O 1
ATOM 834 N N . LYS A 1 105 ? 0.024 -2.757 -24.669 1.00 78.81 105 LYS A N 1
ATOM 835 C CA . LYS A 1 105 ? 0.241 -3.841 -25.625 1.00 78.81 105 LYS A CA 1
ATOM 836 C C . LYS A 1 105 ? -1.093 -4.241 -26.244 1.00 78.81 105 LYS A C 1
ATOM 838 O O . LYS A 1 105 ? -2.000 -4.653 -25.523 1.00 78.81 105 LYS A O 1
ATOM 843 N N . ILE A 1 106 ? -1.209 -4.143 -27.567 1.00 77.75 106 ILE A N 1
ATOM 844 C CA . ILE A 1 106 ? -2.360 -4.684 -28.300 1.00 77.75 106 ILE A CA 1
ATOM 845 C C . ILE A 1 106 ? -1.985 -6.077 -28.798 1.00 77.75 106 ILE A C 1
ATOM 847 O O . ILE A 1 106 ? -1.050 -6.226 -29.578 1.00 77.75 106 ILE A O 1
ATOM 851 N N . VAL A 1 107 ? -2.713 -7.089 -28.328 1.00 71.44 107 VAL A N 1
ATOM 852 C CA . VAL A 1 107 ? -2.599 -8.470 -28.808 1.00 71.44 107 VAL A CA 1
ATOM 853 C C . VAL A 1 107 ? -3.760 -8.706 -29.763 1.00 71.44 107 VAL A C 1
ATOM 855 O O . VAL A 1 107 ? -4.904 -8.819 -29.333 1.00 71.44 107 VAL A O 1
ATOM 858 N N . THR A 1 108 ? -3.485 -8.723 -31.064 1.00 64.88 108 THR A N 1
ATOM 859 C CA . THR A 1 108 ? -4.447 -9.198 -32.062 1.00 64.88 108 THR A CA 1
ATOM 860 C C . THR A 1 108 ? -4.161 -10.672 -32.310 1.00 64.88 108 THR A C 1
ATOM 862 O O . THR A 1 108 ? -3.296 -11.002 -33.119 1.00 64.88 108 THR A O 1
ATOM 865 N N . ASP A 1 109 ? -4.838 -11.570 -31.600 1.00 55.44 109 ASP A N 1
ATOM 866 C CA . ASP A 1 109 ? -4.727 -12.997 -31.900 1.00 55.44 109 ASP A CA 1
ATOM 867 C C . ASP A 1 109 ? -5.172 -13.254 -33.348 1.00 55.44 109 ASP A C 1
ATOM 869 O O . ASP A 1 109 ? -6.335 -13.074 -33.709 1.00 55.44 109 ASP A O 1
ATOM 873 N N . GLN A 1 110 ? -4.240 -13.705 -34.185 1.00 51.38 110 GLN A N 1
ATOM 874 C CA . GLN A 1 110 ? -4.539 -14.348 -35.459 1.00 51.38 110 GLN A CA 1
ATOM 875 C C . GLN A 1 110 ? -3.801 -15.678 -35.525 1.00 51.38 110 GLN A C 1
ATOM 877 O O . GLN A 1 110 ? -2.826 -15.846 -36.254 1.00 51.38 110 GLN A O 1
ATOM 882 N N . THR A 1 111 ? -4.279 -16.675 -34.786 1.00 43.38 111 THR A N 1
ATOM 883 C CA . THR A 1 111 ? -3.862 -18.049 -35.061 1.00 43.38 111 THR A CA 1
ATOM 884 C C . THR A 1 111 ? -4.489 -18.509 -36.393 1.00 43.38 111 THR A C 1
ATOM 886 O O . THR A 1 111 ? -5.577 -19.076 -36.429 1.00 43.38 111 THR A O 1
ATOM 889 N N . GLY A 1 112 ? -3.790 -18.231 -37.503 1.00 51.22 112 GLY A N 1
ATOM 890 C CA . GLY A 1 112 ? -3.653 -19.130 -38.659 1.00 51.22 112 GLY A CA 1
ATOM 891 C C . GLY A 1 112 ? -4.682 -19.124 -39.805 1.00 51.22 112 GLY A C 1
ATOM 892 O O . GLY A 1 112 ? -5.129 -20.215 -40.158 1.00 51.22 112 GLY A O 1
ATOM 893 N N . LYS A 1 113 ? -5.029 -17.995 -40.461 1.00 46.66 113 LYS A N 1
ATOM 894 C CA . LYS A 1 113 ? -5.935 -18.039 -41.650 1.00 46.66 113 LYS A CA 1
ATOM 895 C C . LYS A 1 113 ? -5.641 -17.180 -42.896 1.00 46.66 113 LYS A C 1
ATOM 897 O O . LYS A 1 113 ? -6.437 -17.252 -43.826 1.00 46.66 113 LYS A O 1
ATOM 902 N N . HIS A 1 114 ? -4.510 -16.482 -43.022 1.00 49.06 114 HIS A N 1
ATOM 903 C CA . HIS A 1 114 ? -4.204 -15.735 -44.262 1.00 49.06 114 HIS A CA 1
ATOM 904 C C . HIS A 1 114 ? -2.765 -15.958 -44.758 1.00 49.06 114 HIS A C 1
ATOM 906 O O . HIS A 1 114 ? -1.929 -15.066 -44.737 1.00 49.06 114 HIS A O 1
ATOM 912 N N . TYR A 1 115 ? -2.477 -17.171 -45.247 1.00 54.84 115 TYR A N 1
ATOM 913 C CA . TYR A 1 115 ? -1.193 -17.509 -45.888 1.00 54.84 115 TYR A CA 1
ATOM 914 C C . TYR A 1 115 ? -0.996 -16.855 -47.270 1.00 54.84 115 TYR A C 1
ATOM 916 O O . TYR A 1 115 ? 0.122 -16.814 -47.776 1.00 54.84 115 TYR A O 1
ATOM 924 N N . GLN A 1 116 ? -2.066 -16.369 -47.906 1.00 53.53 116 GLN A N 1
ATOM 925 C CA . GLN A 1 116 ? -2.049 -15.982 -49.322 1.00 53.53 116 GLN A CA 1
ATOM 926 C C . GLN A 1 116 ? -1.471 -14.587 -49.602 1.00 53.53 116 GLN A C 1
ATOM 928 O O . GLN A 1 116 ? -1.181 -14.293 -50.757 1.00 53.53 116 GLN A O 1
ATOM 933 N N . GLU A 1 117 ? -1.267 -13.748 -48.583 1.00 49.72 117 GLU A N 1
ATOM 934 C CA . GLU A 1 117 ? -0.895 -12.336 -48.785 1.00 49.72 117 GLU A CA 1
ATOM 935 C C . GLU A 1 117 ? 0.576 -12.013 -48.483 1.00 49.72 117 GLU A C 1
ATOM 937 O O . GLU A 1 117 ? 0.994 -10.875 -48.661 1.00 49.72 117 GLU A O 1
ATOM 942 N N . GLY A 1 118 ? 1.390 -13.006 -48.107 1.00 47.44 118 GLY A N 1
ATOM 943 C CA . GLY A 1 118 ? 2.800 -12.794 -47.777 1.00 47.44 118 GLY A CA 1
ATOM 944 C C . GLY A 1 118 ? 2.955 -12.020 -46.466 1.00 47.44 118 GLY A C 1
ATOM 945 O O . GLY A 1 118 ? 2.651 -10.835 -46.375 1.00 47.44 118 GLY A O 1
ATOM 946 N N . GLN A 1 119 ? 3.448 -12.698 -45.432 1.00 44.62 119 GLN A N 1
ATOM 947 C CA . GLN A 1 119 ? 3.680 -12.155 -44.089 1.00 44.62 119 GLN A CA 1
ATOM 948 C C . GLN A 1 119 ? 4.803 -11.096 -44.077 1.00 44.62 119 GLN A C 1
ATOM 950 O O . GLN A 1 119 ? 5.881 -11.301 -43.532 1.00 44.62 119 GLN A O 1
ATOM 955 N N . SER A 1 120 ? 4.578 -9.946 -44.715 1.00 44.94 120 SER A N 1
ATOM 956 C CA . SER A 1 120 ? 5.530 -8.832 -44.771 1.00 44.94 120 SER A CA 1
ATOM 957 C C . SER A 1 120 ? 5.556 -8.012 -43.478 1.00 44.94 120 SER A C 1
ATOM 959 O O . SER A 1 120 ? 6.424 -7.152 -43.330 1.00 44.94 120 SER A O 1
ATOM 961 N N . TYR A 1 121 ? 4.626 -8.239 -42.550 1.00 49.16 121 TYR A N 1
ATOM 962 C CA . TYR A 1 121 ? 4.530 -7.468 -41.314 1.00 49.16 121 TYR A CA 1
ATOM 963 C C . TYR A 1 121 ? 4.077 -8.346 -40.143 1.00 49.16 121 TYR A C 1
ATOM 965 O O . TYR A 1 121 ? 3.066 -8.057 -39.508 1.00 49.16 121 TYR A O 1
ATOM 973 N N . ASP A 1 122 ? 4.836 -9.398 -39.831 1.00 41.81 122 ASP A N 1
ATOM 974 C CA . ASP A 1 122 ? 4.773 -10.010 -38.498 1.00 41.81 122 ASP A CA 1
ATOM 975 C C . ASP A 1 122 ? 5.356 -9.014 -37.481 1.00 41.81 122 ASP A C 1
ATOM 977 O O . ASP A 1 122 ? 6.533 -9.051 -37.125 1.00 41.81 122 ASP A O 1
ATOM 981 N N . ILE A 1 123 ? 4.534 -8.058 -37.043 1.00 54.62 123 ILE A N 1
ATOM 982 C CA . ILE A 1 123 ? 4.769 -7.330 -35.798 1.00 54.62 123 ILE A CA 1
ATOM 983 C C . ILE A 1 123 ? 3.810 -7.926 -34.773 1.00 54.62 123 ILE A C 1
ATOM 985 O O . ILE A 1 123 ? 2.671 -7.494 -34.627 1.00 54.62 123 ILE A O 1
ATOM 989 N N . GLU A 1 124 ? 4.287 -8.959 -34.081 1.00 54.19 124 GLU A N 1
ATOM 990 C CA . GLU A 1 124 ? 3.501 -9.742 -33.122 1.00 54.19 124 GLU A CA 1
ATOM 991 C C . GLU A 1 124 ? 3.128 -8.941 -31.858 1.00 54.19 124 GLU A C 1
ATOM 993 O O . GLU A 1 124 ? 2.217 -9.320 -31.122 1.00 54.19 124 GLU A O 1
ATOM 998 N N . THR A 1 125 ? 3.803 -7.814 -31.601 1.00 53.56 125 THR A N 1
ATOM 999 C CA . THR A 1 125 ? 3.528 -6.902 -30.482 1.00 53.56 125 THR A CA 1
ATOM 1000 C C . THR A 1 125 ? 4.022 -5.487 -30.814 1.00 53.56 125 THR A C 1
ATOM 1002 O O . THR A 1 125 ? 5.203 -5.335 -31.134 1.00 53.56 125 THR A O 1
ATOM 1005 N N . PHE A 1 126 ? 3.161 -4.469 -30.706 1.00 50.62 126 PHE A N 1
ATOM 1006 C CA . PHE A 1 126 ? 3.574 -3.057 -30.620 1.00 50.62 126 PHE A CA 1
ATOM 1007 C C . PHE A 1 126 ? 3.689 -2.620 -29.162 1.00 50.62 126 PHE A C 1
ATOM 1009 O O . PHE A 1 126 ? 2.880 -3.128 -28.346 1.00 50.62 126 PHE A O 1
#

Sequence (126 aa):
MYGLGLFKGLSITLKNMILVKRTNTVQYPDKKASVFDLAKQSNKNFISYMITNPLNSFKSFMGLISIKQQVDQHPRFRGEEFSWYEERCTGCASCAKYCPLGIIKIVTDQTGKHYQEGQSYDIETF

Secondary structure (DSSP, 8-state):
---HHHHHHHHHHHHHHHT-TT------SEEEPPHHHHHHHTT--HHHHHHH-HHHHHHHHTT--EEE-PPPPPTT--PPP----GGG-----HHHHT-TTS---------S--GGG--TT-----